Protein AF-A0A3N5W8B4-F1 (afdb_monomer)

Structure (mmCIF, N/CA/C/O backbone):
data_AF-A0A3N5W8B4-F1
#
_entry.id   AF-A0A3N5W8B4-F1
#
loop_
_atom_site.group_PDB
_atom_site.id
_atom_site.type_symbol
_atom_site.label_atom_id
_atom_site.label_alt_id
_atom_site.label_comp_id
_atom_site.label_asym_id
_atom_site.label_entity_id
_atom_site.label_seq_id
_atom_site.pdbx_PDB_ins_code
_atom_site.Cartn_x
_atom_site.Cartn_y
_atom_site.Cartn_z
_atom_site.occupancy
_atom_site.B_iso_or_equiv
_atom_site.auth_seq_id
_atom_site.auth_comp_id
_atom_site.auth_asym_id
_atom_site.auth_atom_id
_atom_site.pdbx_PDB_model_num
ATOM 1 N N . MET A 1 1 ? -26.262 11.895 19.889 1.00 55.38 1 MET A N 1
ATOM 2 C CA . MET A 1 1 ? -26.377 10.759 18.941 1.00 55.38 1 MET A CA 1
ATOM 3 C C . MET A 1 1 ? -25.887 11.036 17.505 1.00 55.38 1 MET A C 1
ATOM 5 O O . MET A 1 1 ? -25.171 10.195 16.980 1.00 55.38 1 MET A O 1
ATOM 9 N N . ARG A 1 2 ? -26.213 12.165 16.837 1.00 68.31 2 ARG A N 1
ATOM 10 C CA . ARG A 1 2 ? -25.812 12.405 15.420 1.00 68.31 2 ARG A CA 1
ATOM 11 C C . ARG A 1 2 ? -24.325 12.762 15.206 1.00 68.31 2 ARG A C 1
ATOM 13 O O . ARG A 1 2 ? -23.737 12.284 14.248 1.00 68.31 2 ARG A O 1
ATOM 20 N N . ARG A 1 3 ? -23.709 13.556 16.097 1.00 70.56 3 ARG A N 1
ATOM 21 C CA . ARG A 1 3 ? -22.311 14.033 15.954 1.00 70.56 3 ARG A CA 1
ATOM 22 C C . ARG A 1 3 ? -21.251 12.937 16.123 1.00 70.56 3 ARG A C 1
ATOM 24 O O . ARG A 1 3 ? -20.249 12.956 15.427 1.00 70.56 3 ARG A O 1
ATOM 31 N N . GLU A 1 4 ? -21.491 11.956 16.988 1.00 74.19 4 GLU A N 1
ATOM 32 C CA . GLU A 1 4 ? -20.531 10.873 17.276 1.00 74.19 4 GLU A CA 1
ATOM 33 C C . GLU A 1 4 ? -20.276 9.966 16.068 1.00 74.19 4 GLU A C 1
ATOM 35 O O . GLU A 1 4 ? -19.174 9.465 15.883 1.00 74.19 4 GLU A O 1
ATOM 40 N N . ARG A 1 5 ? -21.276 9.810 15.192 1.00 77.81 5 ARG A N 1
ATOM 41 C CA . ARG A 1 5 ? -21.141 9.041 13.948 1.00 77.81 5 ARG A CA 1
ATOM 42 C C . ARG A 1 5 ? -20.336 9.776 12.870 1.00 77.81 5 ARG A C 1
ATOM 44 O O . ARG A 1 5 ? -19.900 9.142 11.919 1.00 77.81 5 ARG A O 1
ATOM 51 N N . LEU A 1 6 ? -20.144 11.090 13.011 1.00 86.44 6 LEU A N 1
ATOM 52 C CA . LEU A 1 6 ? -19.413 11.913 12.042 1.00 86.44 6 LEU A CA 1
ATOM 53 C C . LEU A 1 6 ? -17.906 11.948 12.317 1.00 86.44 6 LEU A C 1
ATOM 55 O O . LEU A 1 6 ? -17.147 12.257 11.408 1.00 86.44 6 LEU A O 1
ATOM 59 N N . LEU A 1 7 ? -17.459 11.615 13.533 1.00 87.12 7 LEU A N 1
ATOM 60 C CA . LEU A 1 7 ? -16.040 11.684 13.906 1.00 87.12 7 LEU A CA 1
ATOM 61 C C . LEU A 1 7 ? -15.161 10.693 13.117 1.00 87.12 7 LEU A C 1
ATOM 63 O O . LEU A 1 7 ? -14.147 11.130 12.578 1.00 87.12 7 LEU A O 1
ATOM 67 N N . PRO A 1 8 ? -15.554 9.417 12.922 1.00 87.19 8 PRO A N 1
ATOM 68 C CA . PRO A 1 8 ? -14.804 8.513 12.046 1.00 87.19 8 PRO A CA 1
ATOM 69 C C . PRO A 1 8 ? -14.782 8.986 10.588 1.00 87.19 8 PRO A C 1
ATOM 71 O O . PRO A 1 8 ? -13.779 8.836 9.902 1.00 87.19 8 PRO A O 1
ATOM 74 N N . LEU A 1 9 ? -15.874 9.593 10.109 1.00 88.50 9 LEU A N 1
ATOM 75 C CA . LEU A 1 9 ? -15.948 10.134 8.747 1.00 88.50 9 LEU A CA 1
ATOM 76 C C . LEU A 1 9 ? -15.033 11.348 8.571 1.00 88.50 9 LEU A C 1
ATOM 78 O O . LEU A 1 9 ? -14.389 11.481 7.535 1.00 88.50 9 LEU A O 1
ATOM 82 N N . LEU A 1 10 ? -14.946 12.207 9.590 1.00 89.44 10 LEU A N 1
ATOM 83 C CA . LEU A 1 10 ? -14.007 13.321 9.618 1.00 89.44 10 LEU A CA 1
ATOM 84 C C . LEU A 1 10 ? -12.565 12.814 9.566 1.00 89.44 10 LEU A C 1
ATOM 86 O O . LEU A 1 10 ? -11.782 13.331 8.778 1.00 89.44 10 LEU A O 1
ATOM 90 N N . PHE A 1 11 ? -12.231 11.775 10.335 1.00 90.94 11 PHE A N 1
ATOM 91 C CA . PHE A 1 11 ? -10.905 11.161 10.286 1.00 90.94 11 PHE A CA 1
ATOM 92 C C . PHE A 1 11 ? -10.573 10.632 8.884 1.00 90.94 11 PHE A C 1
ATOM 94 O O . PHE A 1 11 ? -9.525 10.953 8.331 1.00 90.94 11 PHE A O 1
ATOM 101 N N . VAL A 1 12 ? -11.498 9.897 8.258 1.00 92.38 12 VAL A N 1
ATOM 102 C CA . VAL A 1 12 ? -11.326 9.420 6.875 1.00 92.38 12 VAL A CA 1
ATOM 103 C C . VAL A 1 12 ? -11.143 10.589 5.901 1.00 92.38 12 VAL A C 1
ATOM 105 O O . VAL A 1 12 ? -10.292 10.514 5.017 1.00 92.38 12 VAL A O 1
ATOM 108 N N . ALA A 1 13 ? -11.887 11.686 6.066 1.00 91.38 13 ALA A N 1
ATOM 109 C CA . ALA A 1 13 ? -11.739 12.878 5.232 1.00 91.38 13 ALA A CA 1
ATOM 110 C C . ALA A 1 13 ? -10.371 13.558 5.421 1.00 91.38 13 ALA A C 1
ATOM 112 O O . ALA A 1 13 ? -9.753 13.976 4.443 1.00 91.38 13 ALA A O 1
ATOM 113 N N . VAL A 1 14 ? -9.869 13.627 6.657 1.00 91.38 14 VAL A N 1
ATOM 114 C CA . VAL A 1 14 ? -8.523 14.136 6.956 1.00 91.38 14 VAL A CA 1
ATOM 115 C C . VAL A 1 14 ? -7.458 13.223 6.350 1.00 91.38 14 VAL A C 1
ATOM 117 O O . VAL A 1 14 ? -6.562 13.717 5.670 1.00 91.38 14 VAL A O 1
ATOM 120 N N . ALA A 1 15 ? -7.579 11.903 6.502 1.00 91.12 15 ALA A N 1
ATOM 121 C CA . ALA A 1 15 ? -6.675 10.946 5.869 1.00 91.12 15 ALA A CA 1
ATOM 122 C C . ALA A 1 15 ? -6.683 11.101 4.338 1.00 91.12 15 ALA A C 1
ATOM 124 O O . ALA A 1 15 ? -5.626 11.138 3.710 1.00 91.12 15 ALA A O 1
ATOM 125 N N . LEU A 1 16 ? -7.858 11.283 3.729 1.00 91.44 16 LEU A N 1
ATOM 126 C CA . LEU A 1 16 ? -7.981 11.518 2.29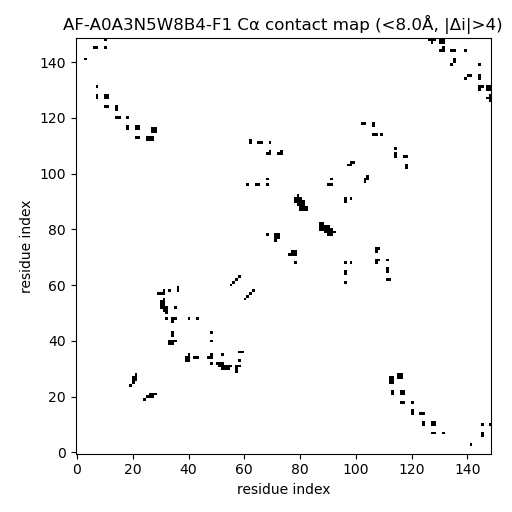1 1.00 91.44 16 LEU A CA 1
ATOM 127 C C . LEU A 1 16 ? -7.285 12.820 1.877 1.00 91.44 16 LEU A C 1
ATOM 129 O O . LEU A 1 16 ? -6.617 12.858 0.847 1.00 91.44 16 LEU A O 1
ATOM 133 N N . LEU A 1 17 ? -7.401 13.875 2.689 1.00 90.69 17 LEU A N 1
ATOM 134 C CA . LEU A 1 17 ? -6.704 15.136 2.460 1.00 90.69 17 LEU A CA 1
ATOM 135 C C . LEU A 1 17 ? -5.184 14.957 2.548 1.00 90.69 17 LEU A C 1
ATOM 137 O O . LEU A 1 17 ? -4.473 15.500 1.702 1.00 90.69 17 LEU A O 1
ATOM 141 N N . VAL A 1 18 ? -4.677 14.195 3.519 1.00 89.81 18 VAL A N 1
ATOM 142 C CA . VAL A 1 18 ? -3.242 13.889 3.651 1.00 89.81 18 VAL A CA 1
ATOM 143 C C . VAL A 1 18 ? -2.737 13.158 2.404 1.00 89.81 18 VAL A C 1
ATOM 145 O O . VAL A 1 18 ? -1.780 13.607 1.781 1.00 89.81 18 VAL A O 1
ATOM 148 N N . PHE A 1 19 ? -3.445 12.116 1.961 1.00 89.50 19 PHE A N 1
ATOM 149 C CA . PHE A 1 19 ? -3.056 11.303 0.802 1.00 89.50 19 PHE A CA 1
ATOM 150 C C . PHE A 1 19 ? -3.536 11.848 -0.555 1.00 89.50 19 PHE A C 1
ATOM 152 O O . PHE A 1 19 ? -3.350 11.193 -1.585 1.00 89.50 19 PHE A O 1
ATOM 159 N N . ARG A 1 20 ? -4.114 13.059 -0.603 1.00 88.19 20 ARG A N 1
ATOM 160 C CA . ARG A 1 20 ? -4.665 13.658 -1.836 1.00 88.19 20 ARG A CA 1
ATOM 161 C C . ARG A 1 20 ? -3.636 13.751 -2.961 1.00 88.19 20 ARG A C 1
ATOM 163 O O . ARG A 1 20 ? -3.989 13.581 -4.123 1.00 88.19 20 ARG A O 1
ATOM 170 N N . GLY A 1 21 ? -2.371 14.007 -2.611 1.00 84.88 21 GLY A N 1
ATOM 171 C CA . GLY A 1 21 ? -1.244 14.078 -3.543 1.00 84.88 21 GLY A CA 1
ATOM 172 C C . GLY A 1 21 ? -1.110 12.794 -4.351 1.00 84.88 21 GLY A C 1
ATOM 173 O O . GLY A 1 21 ? -1.048 12.824 -5.580 1.00 84.88 21 GLY A O 1
ATOM 174 N N . SER A 1 22 ? -1.139 11.663 -3.656 1.00 83.81 22 SER A N 1
ATOM 175 C CA . SER A 1 22 ? -0.996 10.358 -4.284 1.00 83.81 22 SER A CA 1
ATOM 176 C C . SER A 1 22 ? -2.262 9.871 -4.971 1.00 83.81 22 SER A C 1
ATOM 178 O O . SER A 1 22 ? -2.223 9.376 -6.099 1.00 83.81 22 SER A O 1
ATOM 180 N N . ILE A 1 23 ? -3.410 10.092 -4.335 1.00 83.06 23 ILE A N 1
ATOM 181 C CA . ILE A 1 23 ? -4.697 9.615 -4.837 1.00 83.06 23 ILE A CA 1
ATOM 182 C C . ILE A 1 23 ? -5.126 10.369 -6.104 1.00 83.06 23 ILE A C 1
ATOM 184 O O . ILE A 1 23 ? -5.548 9.734 -7.079 1.00 83.06 23 ILE A O 1
ATOM 188 N N . LEU A 1 24 ? -5.012 11.703 -6.102 1.00 82.94 24 LEU A N 1
ATOM 189 C CA . LEU A 1 24 ? -5.541 12.570 -7.162 1.00 82.94 24 LEU A CA 1
ATOM 190 C C . LEU A 1 24 ? -4.486 12.982 -8.190 1.00 82.94 24 LEU A C 1
ATOM 192 O O . LEU A 1 24 ? -4.814 13.098 -9.366 1.00 82.94 24 LEU A O 1
ATOM 196 N N . PHE A 1 25 ? -3.236 13.190 -7.769 1.00 80.94 25 PHE A N 1
ATOM 197 C CA . PHE A 1 25 ? -2.198 13.787 -8.620 1.00 80.94 25 PHE A CA 1
ATOM 198 C C . PHE A 1 25 ? -1.076 12.815 -8.995 1.00 80.94 25 PHE A C 1
ATOM 200 O O . PHE A 1 25 ? -0.075 13.237 -9.566 1.00 80.94 25 PHE A O 1
ATOM 207 N N . GLY A 1 26 ? -1.216 11.526 -8.665 1.00 73.69 26 GLY A N 1
ATOM 208 C CA . GLY A 1 26 ? -0.238 10.500 -9.034 1.00 73.69 26 GLY A CA 1
ATOM 209 C C . GLY A 1 26 ? 1.122 10.647 -8.351 1.00 73.69 26 GLY A C 1
ATOM 210 O O . GLY A 1 26 ? 2.097 10.060 -8.809 1.00 73.69 26 GLY A O 1
ATOM 211 N N . ARG A 1 27 ? 1.213 11.426 -7.264 1.00 79.38 27 ARG A N 1
ATOM 212 C CA . ARG A 1 27 ? 2.443 11.498 -6.464 1.00 79.38 27 ARG A CA 1
ATOM 213 C C . ARG A 1 27 ? 2.663 10.174 -5.734 1.00 79.38 27 ARG A C 1
ATOM 215 O O . ARG A 1 27 ? 1.711 9.475 -5.396 1.00 79.38 27 ARG A O 1
ATOM 222 N N . VAL A 1 28 ? 3.909 9.818 -5.463 1.00 75.31 28 VAL A N 1
ATOM 223 C CA . VAL A 1 28 ? 4.213 8.587 -4.726 1.00 75.31 28 VAL A CA 1
ATOM 224 C C . VAL A 1 28 ? 4.711 8.975 -3.347 1.00 75.31 28 VAL A C 1
ATOM 226 O O . VAL A 1 28 ? 5.769 9.584 -3.222 1.00 75.31 28 VAL A O 1
ATOM 229 N N . GLU A 1 29 ? 3.936 8.637 -2.317 1.00 75.25 29 GLU A N 1
ATOM 230 C CA . GLU A 1 29 ? 4.364 8.804 -0.927 1.00 75.25 29 GLU A CA 1
ATOM 231 C C . GLU A 1 29 ? 5.318 7.659 -0.586 1.00 75.25 29 GLU A C 1
ATOM 233 O O . GLU A 1 29 ? 4.897 6.552 -0.245 1.00 75.25 29 GLU A O 1
ATOM 238 N N . VAL A 1 30 ? 6.615 7.906 -0.730 1.00 71.94 30 VAL A N 1
ATOM 239 C CA . VAL A 1 30 ? 7.658 6.945 -0.380 1.00 71.94 30 VAL A CA 1
ATOM 240 C C . VAL A 1 30 ? 8.713 7.608 0.502 1.00 71.94 30 VAL A C 1
ATOM 242 O O . VAL A 1 30 ? 9.125 8.732 0.222 1.00 71.94 30 VAL A O 1
ATOM 245 N N . PRO A 1 31 ? 9.225 6.911 1.534 1.00 70.00 31 PRO A N 1
ATOM 246 C CA . PRO A 1 31 ? 10.287 7.420 2.409 1.00 70.00 31 PRO A CA 1
ATOM 247 C C . PRO A 1 31 ? 11.672 7.411 1.727 1.00 70.00 31 PRO A C 1
ATOM 249 O O . PRO A 1 31 ? 12.716 7.382 2.383 1.00 70.00 31 PRO A O 1
ATOM 252 N N . CYS A 1 32 ? 11.701 7.377 0.396 1.00 78.25 32 CYS A N 1
ATOM 253 C CA . CYS A 1 32 ? 12.896 7.261 -0.418 1.00 78.25 32 CYS A CA 1
ATOM 254 C C . CYS A 1 32 ? 12.827 8.219 -1.604 1.00 78.25 32 CYS A C 1
ATOM 256 O O . CYS A 1 32 ? 11.756 8.476 -2.147 1.00 78.25 32 CYS A O 1
ATOM 258 N N . ASN A 1 33 ? 13.991 8.660 -2.067 1.00 86.12 33 ASN A N 1
ATOM 259 C CA . ASN A 1 33 ? 14.114 9.348 -3.341 1.00 86.12 33 ASN A CA 1
ATOM 260 C C . ASN A 1 33 ? 14.377 8.312 -4.459 1.00 86.12 33 ASN A C 1
ATOM 262 O O . ASN A 1 33 ? 15.503 7.800 -4.532 1.00 86.12 33 ASN A O 1
ATOM 266 N N . PRO A 1 34 ? 13.387 7.964 -5.312 1.00 85.56 34 PRO A N 1
ATOM 267 C CA . PRO A 1 34 ? 13.570 6.963 -6.366 1.00 85.56 34 PRO A CA 1
ATOM 268 C C . PRO A 1 34 ? 14.574 7.416 -7.433 1.00 85.56 34 PRO A C 1
ATOM 270 O O . PRO A 1 34 ? 15.238 6.574 -8.028 1.00 85.56 34 PRO A O 1
ATOM 273 N N . ASN A 1 35 ? 14.774 8.728 -7.609 1.00 89.62 35 ASN A N 1
ATOM 274 C CA . ASN A 1 35 ? 15.690 9.302 -8.599 1.00 89.62 35 ASN A CA 1
ATOM 275 C C . ASN A 1 35 ? 17.164 8.951 -8.346 1.00 89.62 35 ASN A C 1
ATOM 277 O O . ASN A 1 35 ? 18.006 9.116 -9.225 1.00 89.62 35 ASN A O 1
ATOM 281 N N . ARG A 1 36 ? 17.503 8.421 -7.164 1.00 88.62 36 ARG A N 1
ATOM 282 C CA . ARG A 1 36 ? 18.853 7.904 -6.880 1.00 88.62 36 ARG A CA 1
ATOM 283 C C . ARG A 1 36 ? 19.108 6.521 -7.491 1.00 88.62 36 ARG A C 1
ATOM 285 O O . ARG A 1 36 ? 20.265 6.093 -7.549 1.00 88.62 36 ARG A O 1
ATOM 292 N N . TRP A 1 37 ? 18.063 5.848 -7.971 1.00 87.69 37 TRP A N 1
ATOM 293 C CA . TRP A 1 37 ? 18.075 4.456 -8.414 1.00 87.69 37 TRP A CA 1
ATOM 294 C C . TRP A 1 37 ? 17.545 4.306 -9.839 1.00 87.69 37 TRP A C 1
ATOM 296 O O . TRP A 1 37 ? 16.758 5.115 -10.327 1.00 87.69 37 TRP A O 1
ATOM 306 N N . LEU A 1 38 ? 17.983 3.254 -10.529 1.00 88.50 38 LEU A N 1
ATOM 307 C CA . LEU A 1 38 ? 17.432 2.911 -11.838 1.00 88.50 38 LEU A CA 1
ATOM 308 C C . LEU A 1 38 ? 15.987 2.381 -11.702 1.00 88.50 38 LEU A C 1
ATOM 310 O O . LEU A 1 38 ? 15.678 1.755 -10.688 1.00 88.50 38 LEU A O 1
ATOM 314 N N . PRO A 1 39 ? 15.123 2.592 -12.717 1.00 88.31 39 PRO A N 1
ATOM 315 C CA . PRO A 1 39 ? 15.396 3.332 -13.956 1.00 88.31 39 PRO A CA 1
ATOM 316 C C . PRO A 1 39 ? 15.277 4.861 -13.820 1.00 88.31 39 PRO A C 1
ATOM 318 O O . PRO A 1 39 ? 15.816 5.574 -14.660 1.00 88.31 39 PRO A O 1
ATOM 321 N N . TRP A 1 40 ? 14.635 5.381 -12.767 1.00 88.19 40 TRP A N 1
ATOM 322 C CA . TRP A 1 40 ? 14.321 6.816 -12.623 1.00 88.19 40 TRP A CA 1
ATOM 323 C C . TRP A 1 40 ? 15.541 7.735 -12.685 1.00 88.19 40 TRP A C 1
ATOM 325 O O . TRP A 1 40 ? 15.464 8.821 -13.253 1.00 88.19 40 TRP A O 1
ATOM 335 N N . ARG A 1 41 ? 16.692 7.276 -12.186 1.00 89.62 41 ARG A N 1
ATOM 336 C CA . ARG A 1 41 ? 17.965 8.003 -12.257 1.00 89.62 41 ARG A CA 1
ATOM 337 C C . ARG A 1 41 ? 18.366 8.419 -13.674 1.00 89.62 41 ARG A C 1
ATOM 339 O O . ARG A 1 41 ? 19.062 9.415 -13.819 1.00 89.62 41 ARG A O 1
ATOM 346 N N . LEU A 1 42 ? 17.940 7.687 -14.708 1.00 93.06 42 LEU A N 1
ATOM 347 C CA . LEU A 1 42 ? 18.237 8.029 -16.107 1.00 93.06 42 LEU A CA 1
ATOM 348 C C . LEU A 1 42 ? 17.547 9.318 -16.569 1.00 93.06 42 LEU A C 1
ATOM 350 O O . LEU A 1 42 ? 17.985 9.927 -17.540 1.00 93.06 42 LEU A O 1
ATOM 354 N N . HIS A 1 43 ? 16.478 9.721 -15.884 1.00 92.06 43 HIS A N 1
ATOM 355 C CA . HIS A 1 43 ? 15.659 10.879 -16.234 1.00 92.06 43 HIS A CA 1
ATOM 356 C C . HIS A 1 43 ? 15.767 12.013 -15.207 1.00 92.06 43 HIS A C 1
ATOM 358 O O . HIS A 1 43 ? 15.089 13.024 -15.358 1.00 92.06 43 HIS A O 1
ATOM 364 N N . ALA A 1 44 ? 16.594 11.844 -14.172 1.00 92.00 44 ALA A N 1
ATOM 365 C CA . ALA A 1 44 ? 16.694 12.774 -13.059 1.00 92.00 44 ALA A CA 1
ATOM 366 C C . ALA A 1 44 ? 17.833 13.783 -13.243 1.00 92.00 44 ALA A C 1
ATOM 368 O O . ALA A 1 44 ? 18.948 13.443 -13.648 1.00 92.00 44 ALA A O 1
ATOM 369 N N . THR A 1 45 ? 17.565 15.027 -12.871 1.00 94.38 45 THR A N 1
ATOM 370 C CA . THR A 1 45 ? 18.569 16.085 -12.767 1.00 94.38 45 THR A CA 1
ATOM 371 C C . THR A 1 45 ? 19.444 15.900 -11.518 1.00 94.38 45 THR A C 1
ATOM 373 O O . THR A 1 45 ? 19.024 15.271 -10.542 1.00 94.38 45 THR A O 1
ATOM 376 N N . PRO A 1 46 ? 20.663 16.474 -11.481 1.00 91.62 46 PRO A N 1
ATOM 377 C CA . PRO A 1 46 ? 21.506 16.438 -10.283 1.00 91.62 46 PRO A CA 1
ATOM 378 C C . PRO A 1 46 ? 20.813 16.985 -9.024 1.00 91.62 46 PRO A C 1
ATOM 380 O O . PRO A 1 46 ? 21.031 16.468 -7.928 1.00 91.62 46 PRO A O 1
ATOM 383 N N . GLU A 1 47 ? 19.949 17.991 -9.181 1.00 92.75 47 GLU A N 1
ATOM 384 C CA . GLU A 1 47 ? 19.171 18.577 -8.086 1.00 92.75 47 GLU A CA 1
ATOM 385 C C . GLU A 1 47 ? 18.126 17.595 -7.542 1.00 92.75 47 GLU A C 1
ATOM 387 O O . GLU A 1 47 ? 18.030 17.407 -6.332 1.00 92.75 47 GLU A O 1
ATOM 392 N N . GLU A 1 48 ? 17.422 16.873 -8.416 1.00 89.00 48 GLU A N 1
ATOM 393 C CA . GLU A 1 48 ? 16.450 15.844 -8.024 1.00 89.00 48 GLU A CA 1
ATOM 394 C C . GLU A 1 48 ? 17.093 14.621 -7.354 1.00 89.00 48 GLU A C 1
ATOM 396 O O . GLU A 1 48 ? 16.424 13.898 -6.615 1.00 89.00 48 GLU A O 1
ATOM 401 N N . ILE A 1 49 ? 18.383 14.373 -7.591 1.00 88.44 49 ILE A N 1
ATOM 402 C CA . ILE A 1 49 ? 19.152 13.272 -6.983 1.00 88.44 49 ILE A CA 1
ATOM 403 C C . ILE A 1 49 ? 19.689 13.654 -5.596 1.00 88.44 49 ILE A C 1
ATOM 405 O O . ILE A 1 49 ? 19.876 12.776 -4.748 1.00 88.44 49 ILE A O 1
ATOM 409 N N . SER A 1 50 ? 19.950 14.946 -5.375 1.00 86.44 50 SER A N 1
ATOM 410 C CA . SER A 1 50 ? 20.626 15.484 -4.189 1.00 86.44 50 SER A CA 1
ATOM 411 C C . SER A 1 50 ? 19.977 15.101 -2.844 1.00 86.44 50 SER A C 1
ATOM 413 O O . SER A 1 50 ? 20.716 14.740 -1.920 1.00 86.44 50 SER A O 1
ATOM 415 N N . PRO A 1 51 ? 18.632 15.092 -2.691 1.00 84.56 51 PRO A N 1
ATOM 416 C CA . PRO A 1 51 ? 18.002 14.742 -1.425 1.00 84.56 51 PRO A CA 1
ATOM 417 C C . PRO A 1 51 ? 18.372 13.325 -0.952 1.00 84.56 51 PRO A C 1
ATOM 419 O O . PRO A 1 51 ? 18.298 12.372 -1.741 1.00 84.56 51 PRO A O 1
ATOM 422 N N . PRO A 1 52 ? 18.726 13.145 0.337 1.00 75.62 52 PRO A N 1
ATOM 423 C CA . PRO A 1 52 ? 19.068 11.837 0.880 1.00 75.62 52 PRO A CA 1
ATOM 424 C C . PRO A 1 52 ? 17.873 10.877 0.812 1.00 75.62 52 PRO A C 1
ATOM 426 O O . PRO A 1 52 ? 16.717 11.271 0.944 1.00 75.62 52 PRO A O 1
ATOM 429 N N . ALA A 1 53 ? 18.162 9.588 0.628 1.00 73.19 53 ALA A N 1
ATOM 430 C CA . ALA A 1 53 ? 17.163 8.521 0.639 1.00 73.19 53 ALA A CA 1
ATOM 431 C C . ALA A 1 53 ? 17.408 7.637 1.862 1.00 73.19 53 ALA A C 1
ATOM 433 O O . ALA A 1 53 ? 18.521 7.147 2.037 1.00 73.19 53 ALA A O 1
ATOM 434 N N . VAL A 1 54 ? 16.381 7.441 2.690 1.0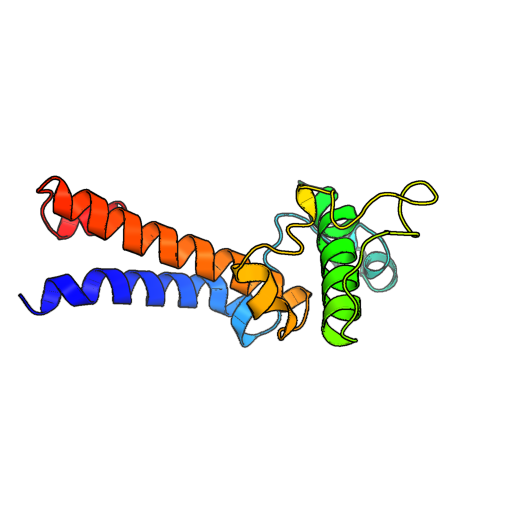0 71.62 54 VAL A N 1
ATOM 435 C CA . VAL A 1 54 ? 16.496 6.719 3.972 1.00 71.62 54 VAL A CA 1
ATOM 436 C C . VAL A 1 54 ? 16.163 5.224 3.818 1.00 71.62 54 VAL A C 1
ATOM 438 O O . VAL A 1 54 ? 16.395 4.434 4.724 1.00 71.62 54 VAL A O 1
ATOM 441 N N . ASN A 1 55 ? 15.648 4.806 2.655 1.00 78.00 55 ASN A N 1
ATOM 442 C CA . ASN A 1 55 ? 15.233 3.429 2.381 1.00 78.00 55 ASN A CA 1
ATOM 443 C C . ASN A 1 55 ? 15.477 3.059 0.904 1.00 78.00 55 ASN A C 1
ATOM 445 O O . ASN A 1 55 ? 15.134 3.831 0.008 1.00 78.00 55 ASN A O 1
ATOM 449 N N . THR A 1 56 ? 16.064 1.887 0.651 1.00 85.19 56 THR A N 1
ATOM 450 C CA . THR A 1 56 ? 16.349 1.359 -0.699 1.00 85.19 56 THR A CA 1
ATOM 451 C C . THR A 1 56 ? 15.343 0.324 -1.185 1.00 85.19 56 THR A C 1
ATOM 453 O O . THR A 1 56 ? 15.180 0.144 -2.388 1.00 85.19 56 THR A O 1
ATOM 456 N N . ASP A 1 57 ? 14.637 -0.338 -0.276 1.00 87.06 57 ASP A N 1
ATOM 457 C CA . ASP A 1 57 ? 13.757 -1.461 -0.601 1.00 87.06 57 ASP A CA 1
ATOM 458 C C . ASP A 1 57 ? 12.482 -1.000 -1.303 1.00 87.06 57 ASP A C 1
ATOM 460 O O . ASP A 1 57 ? 11.943 -1.706 -2.152 1.00 87.06 57 ASP A O 1
ATOM 464 N N . SER A 1 58 ? 11.993 0.198 -0.972 1.00 84.81 58 SER A N 1
ATOM 465 C CA . SER A 1 58 ? 10.792 0.766 -1.596 1.00 84.81 58 SER A CA 1
ATOM 466 C C . SER A 1 58 ? 10.908 0.834 -3.132 1.00 84.81 58 SER A C 1
ATOM 468 O O . SER A 1 58 ? 10.059 0.238 -3.802 1.00 84.81 58 SER A O 1
ATOM 470 N N . PRO A 1 59 ? 11.949 1.470 -3.712 1.00 85.50 59 PRO A N 1
ATOM 471 C CA . PRO A 1 59 ? 12.106 1.571 -5.160 1.00 85.50 59 PRO A CA 1
ATOM 472 C C . PRO A 1 59 ? 12.726 0.317 -5.788 1.00 85.50 59 PRO A C 1
ATOM 474 O O . PRO A 1 59 ? 12.437 0.036 -6.947 1.00 85.50 59 PRO A O 1
ATOM 477 N N . LEU A 1 60 ? 13.558 -0.439 -5.057 1.00 87.44 60 LEU A N 1
ATOM 478 C CA . LEU A 1 60 ? 14.301 -1.571 -5.631 1.00 87.44 60 LEU A CA 1
ATOM 479 C C . LEU A 1 60 ? 13.593 -2.923 -5.494 1.00 87.44 60 LEU A C 1
ATOM 481 O O . LEU A 1 60 ? 13.805 -3.796 -6.328 1.00 87.44 60 LEU A O 1
ATOM 485 N N . ALA A 1 61 ? 12.763 -3.115 -4.467 1.00 89.19 61 ALA A N 1
ATOM 486 C CA . ALA A 1 61 ? 12.131 -4.404 -4.182 1.00 89.19 61 ALA A CA 1
ATOM 487 C C . ALA A 1 61 ? 10.600 -4.328 -4.211 1.00 89.19 61 ALA A C 1
ATOM 489 O O . ALA A 1 61 ? 9.959 -5.075 -4.950 1.00 89.19 61 ALA A O 1
ATOM 490 N N . TYR A 1 62 ? 9.989 -3.428 -3.435 1.00 89.50 62 TYR A N 1
ATOM 491 C CA . TYR A 1 62 ? 8.532 -3.408 -3.265 1.00 89.50 62 TYR A CA 1
ATOM 492 C C . TYR A 1 62 ? 7.791 -2.879 -4.492 1.00 89.50 62 TYR A C 1
ATOM 494 O O . TYR A 1 62 ? 6.789 -3.474 -4.897 1.00 89.50 62 TYR A O 1
ATOM 502 N N . TYR A 1 63 ? 8.268 -1.786 -5.094 1.00 89.44 63 TYR A N 1
ATOM 503 C CA . TYR A 1 63 ? 7.621 -1.219 -6.275 1.00 89.44 63 TYR A CA 1
ATOM 504 C C . TYR A 1 63 ? 7.685 -2.161 -7.493 1.00 89.44 63 TYR A C 1
ATOM 506 O O . TYR A 1 63 ? 6.615 -2.493 -8.010 1.00 89.44 63 TYR A O 1
ATOM 514 N N . PRO A 1 64 ? 8.854 -2.695 -7.913 1.00 91.50 64 PRO A N 1
ATOM 515 C CA . PRO A 1 64 ? 8.922 -3.627 -9.044 1.00 91.50 64 PRO A CA 1
ATOM 516 C C . PRO A 1 64 ? 8.073 -4.883 -8.826 1.00 91.50 64 PRO A C 1
ATOM 518 O O . PRO A 1 64 ? 7.361 -5.325 -9.725 1.00 91.50 64 PRO A O 1
ATOM 521 N N . ARG A 1 65 ? 8.061 -5.412 -7.595 1.00 93.06 65 ARG A N 1
ATOM 522 C CA . ARG A 1 65 ? 7.212 -6.547 -7.217 1.00 93.06 65 ARG A CA 1
ATOM 523 C C . ARG A 1 65 ? 5.724 -6.242 -7.390 1.00 93.06 65 ARG A C 1
ATOM 525 O O . ARG A 1 65 ? 4.972 -7.096 -7.856 1.00 93.06 65 ARG A O 1
ATOM 532 N N . ARG A 1 66 ? 5.292 -5.033 -7.020 1.00 93.00 66 ARG A N 1
ATOM 533 C CA . ARG A 1 66 ? 3.904 -4.584 -7.186 1.00 93.00 66 ARG A CA 1
ATOM 534 C C . ARG A 1 66 ? 3.546 -4.390 -8.656 1.00 93.00 66 ARG A C 1
ATOM 536 O O . ARG A 1 66 ? 2.437 -4.764 -9.032 1.00 93.00 66 ARG A O 1
ATOM 543 N N . VAL A 1 67 ? 4.459 -3.855 -9.468 1.00 94.56 67 VAL A N 1
ATOM 544 C CA . VAL A 1 67 ? 4.288 -3.760 -10.928 1.00 94.56 67 VAL A CA 1
ATOM 545 C C . VAL A 1 67 ? 4.075 -5.155 -11.512 1.00 94.56 67 VAL A C 1
ATOM 547 O O . VAL A 1 67 ? 3.014 -5.407 -12.077 1.00 94.56 67 VAL A O 1
ATOM 550 N N . PHE A 1 68 ? 4.993 -6.089 -11.246 1.00 96.00 68 PHE A N 1
ATOM 551 C CA . PHE A 1 68 ? 4.886 -7.470 -11.717 1.00 96.00 68 PHE A CA 1
ATOM 552 C C . PHE A 1 68 ? 3.578 -8.138 -11.267 1.00 96.00 68 PHE A C 1
ATOM 554 O O . PHE A 1 68 ? 2.833 -8.649 -12.097 1.00 96.00 68 PHE A O 1
ATOM 561 N N . ALA A 1 69 ? 3.232 -8.079 -9.974 1.00 96.69 69 ALA A N 1
ATOM 562 C CA . ALA A 1 69 ? 1.970 -8.637 -9.481 1.00 96.69 69 ALA A CA 1
ATOM 563 C C . ALA A 1 69 ? 0.754 -8.033 -10.198 1.00 96.69 69 ALA A C 1
ATOM 565 O O . ALA A 1 69 ? -0.142 -8.761 -10.608 1.00 96.69 69 ALA A O 1
ATOM 566 N N . THR A 1 70 ? 0.733 -6.710 -10.375 1.00 96.94 70 THR A N 1
ATOM 567 C CA . THR A 1 70 ? -0.382 -6.009 -11.023 1.00 96.94 70 THR A CA 1
ATOM 568 C C . THR A 1 70 ? -0.529 -6.432 -12.480 1.00 96.94 70 THR A C 1
ATOM 570 O O . THR A 1 70 ? -1.639 -6.720 -12.918 1.00 96.94 70 THR A O 1
ATOM 573 N N . GLU A 1 71 ? 0.573 -6.506 -13.225 1.00 96.94 71 GLU A N 1
ATOM 574 C CA . GLU A 1 71 ? 0.574 -6.934 -14.625 1.00 96.94 71 GLU A CA 1
ATOM 575 C C . GLU A 1 71 ? 0.079 -8.374 -14.780 1.00 96.94 71 GLU A C 1
ATOM 577 O O . GLU A 1 71 ? -0.821 -8.626 -15.581 1.00 96.94 71 GLU A O 1
ATOM 582 N N . ARG A 1 72 ? 0.605 -9.310 -13.976 1.00 97.50 72 ARG A N 1
ATOM 583 C CA . ARG A 1 72 ? 0.205 -10.726 -14.030 1.00 97.50 72 ARG A CA 1
ATOM 584 C C . ARG A 1 72 ? -1.260 -10.916 -13.650 1.00 97.50 72 ARG A C 1
ATOM 586 O O . ARG A 1 72 ? -2.010 -11.525 -14.407 1.00 97.50 72 ARG A O 1
ATOM 593 N N . MET A 1 73 ? -1.695 -10.306 -12.549 1.00 97.38 73 MET A N 1
ATOM 594 C CA . MET A 1 73 ? -3.080 -10.421 -12.088 1.00 97.38 73 MET A CA 1
ATOM 595 C C . MET A 1 73 ? -4.071 -9.796 -13.079 1.00 97.38 73 MET A C 1
ATOM 597 O O . MET A 1 73 ? -5.144 -10.352 -13.299 1.00 97.38 73 MET A O 1
ATOM 601 N N . ARG A 1 74 ? -3.715 -8.679 -13.732 1.00 97.19 74 ARG A N 1
ATOM 602 C CA . ARG A 1 74 ? -4.534 -8.084 -14.807 1.00 97.19 74 ARG A CA 1
ATOM 603 C C . ARG A 1 74 ? -4.599 -8.942 -16.063 1.00 97.19 74 ARG A C 1
ATOM 605 O O . ARG A 1 74 ? -5.610 -8.897 -16.756 1.00 97.19 74 ARG A O 1
ATOM 612 N N . ALA A 1 75 ? -3.552 -9.712 -16.347 1.00 97.44 75 ALA A N 1
ATOM 613 C CA . ALA A 1 75 ? -3.549 -10.686 -17.433 1.00 97.44 75 ALA A CA 1
ATOM 614 C C . ALA A 1 75 ? -4.388 -11.942 -17.119 1.00 97.44 75 ALA A C 1
ATOM 616 O O . ALA A 1 75 ? -4.545 -12.790 -17.989 1.00 97.44 75 ALA A O 1
ATOM 617 N N . GLY A 1 76 ? -4.942 -12.062 -15.905 1.00 96.31 76 GLY A N 1
ATOM 618 C CA . GLY A 1 76 ? -5.663 -13.256 -15.457 1.00 96.31 76 GLY A CA 1
ATOM 619 C C . GLY A 1 76 ? -4.744 -14.374 -14.960 1.00 96.31 76 GLY A C 1
ATOM 620 O O . GLY A 1 76 ? -5.217 -15.478 -14.697 1.00 96.31 76 GLY A O 1
ATOM 621 N N . ASP A 1 77 ? -3.453 -14.086 -14.789 1.00 96.38 77 ASP A N 1
ATOM 622 C CA . ASP A 1 77 ? -2.454 -15.058 -14.372 1.00 96.38 77 ASP A CA 1
ATOM 623 C C . ASP A 1 77 ? -2.116 -14.894 -12.894 1.00 96.38 77 ASP A C 1
ATOM 625 O O . ASP A 1 77 ? -1.731 -13.814 -12.443 1.00 96.38 77 ASP A O 1
ATOM 629 N N . LEU A 1 78 ? -2.167 -15.994 -12.145 1.00 96.81 78 LEU A N 1
ATOM 630 C CA . LEU A 1 78 ? -1.671 -16.032 -10.774 1.00 96.81 78 LEU A CA 1
ATOM 631 C C . LEU A 1 78 ? -0.142 -16.241 -10.782 1.00 96.81 78 LEU A C 1
ATOM 633 O O . LEU A 1 78 ? 0.311 -17.334 -11.134 1.00 96.81 78 LEU A O 1
ATOM 637 N N . PRO A 1 79 ? 0.684 -15.247 -10.396 1.00 96.50 79 PRO A N 1
ATOM 638 C CA . PRO A 1 79 ? 2.136 -15.391 -10.435 1.00 96.50 79 PRO A CA 1
ATOM 639 C C . PRO A 1 79 ? 2.637 -16.333 -9.337 1.00 96.50 79 PRO A C 1
ATOM 641 O O . PRO A 1 79 ? 2.716 -15.973 -8.162 1.00 96.50 79 PRO A O 1
ATOM 644 N N . LEU A 1 80 ? 3.017 -17.549 -9.732 1.00 96.75 80 LEU A N 1
ATOM 645 C CA . LEU A 1 80 ? 3.618 -18.537 -8.830 1.00 96.75 80 LEU A CA 1
ATOM 646 C C . LEU A 1 80 ? 5.136 -18.359 -8.692 1.00 96.75 80 LEU A C 1
ATOM 648 O O . LEU A 1 80 ? 5.690 -18.631 -7.628 1.00 96.75 80 LEU A O 1
ATOM 652 N N . TRP A 1 81 ? 5.796 -17.866 -9.741 1.00 96.31 81 TRP A N 1
ATOM 653 C CA . TRP A 1 81 ? 7.249 -17.731 -9.838 1.00 96.31 81 TRP A CA 1
ATOM 654 C C . TRP A 1 81 ? 7.631 -16.328 -10.306 1.00 96.31 81 TRP A C 1
ATOM 656 O O . TRP A 1 81 ? 7.018 -15.792 -11.229 1.00 96.31 81 TRP A O 1
ATOM 666 N N . ASP A 1 82 ? 8.648 -15.749 -9.675 1.00 95.25 82 ASP A N 1
ATOM 667 C CA . ASP A 1 82 ? 9.287 -14.507 -10.102 1.00 95.25 82 ASP A CA 1
ATOM 668 C C . ASP A 1 82 ? 10.631 -14.847 -10.745 1.00 95.25 82 ASP A C 1
ATOM 670 O O . ASP A 1 82 ? 11.539 -15.264 -10.027 1.00 95.25 82 ASP A O 1
ATOM 674 N N . PRO A 1 83 ? 10.768 -14.691 -12.073 1.00 95.38 83 PRO A N 1
ATOM 675 C CA . PRO A 1 83 ? 11.993 -15.029 -12.789 1.00 95.38 83 PRO A CA 1
ATOM 676 C C . PRO A 1 83 ? 13.080 -13.948 -12.679 1.00 95.38 83 PRO A C 1
ATOM 678 O O . PRO A 1 83 ? 14.207 -14.182 -13.110 1.00 95.38 83 PRO A O 1
ATOM 681 N N . TYR A 1 84 ? 12.761 -12.765 -12.147 1.00 92.81 84 TYR A N 1
ATOM 682 C CA . TYR A 1 84 ? 13.645 -11.598 -12.189 1.00 92.81 84 TYR A CA 1
ATOM 683 C C . TYR A 1 84 ? 14.583 -11.512 -10.984 1.00 92.81 84 TYR A C 1
ATOM 685 O O . TYR A 1 84 ? 15.624 -10.861 -11.059 1.00 92.81 84 TYR A O 1
ATOM 693 N N . THR A 1 85 ? 14.246 -12.177 -9.880 1.00 91.25 85 THR A N 1
ATOM 694 C CA . THR A 1 85 ? 15.018 -12.100 -8.636 1.00 91.25 85 THR A CA 1
ATO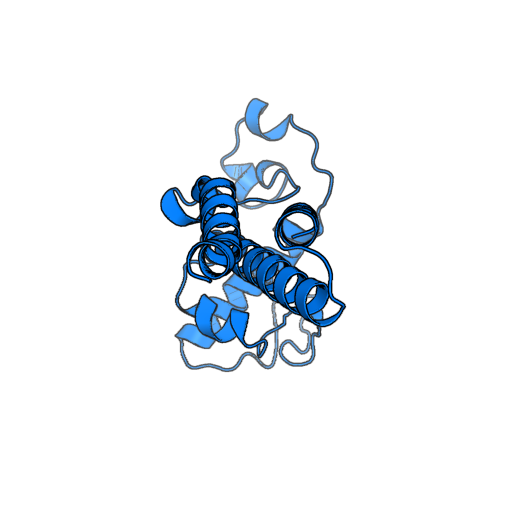M 695 C C . THR A 1 85 ? 15.842 -13.366 -8.412 1.00 91.25 85 THR A C 1
ATOM 697 O O . THR A 1 85 ? 15.285 -14.457 -8.387 1.00 91.25 85 THR A O 1
ATOM 700 N N . PHE A 1 86 ? 17.160 -13.230 -8.207 1.00 89.19 86 PHE A N 1
ATOM 701 C CA . PHE A 1 86 ? 18.094 -14.328 -7.880 1.00 89.19 86 PHE A CA 1
ATOM 702 C C . PHE A 1 86 ? 18.001 -15.565 -8.799 1.00 89.19 86 PHE A C 1
ATOM 704 O O . PHE A 1 86 ? 18.058 -16.694 -8.324 1.00 89.19 86 PHE A O 1
ATOM 711 N N . ALA A 1 87 ? 17.860 -15.359 -10.115 1.00 91.69 87 ALA A N 1
ATOM 712 C CA . ALA A 1 87 ? 17.619 -16.420 -11.109 1.00 91.69 87 ALA A CA 1
ATOM 713 C C . ALA A 1 87 ? 16.301 -17.203 -10.922 1.00 91.69 87 ALA A C 1
ATOM 715 O O . ALA A 1 87 ? 16.059 -18.199 -11.605 1.00 91.69 87 ALA A O 1
ATOM 716 N N . GLY A 1 88 ? 15.425 -16.725 -10.043 1.00 94.12 88 GLY A N 1
ATOM 717 C CA . GLY A 1 88 ? 14.089 -17.239 -9.832 1.00 94.12 88 GLY A CA 1
ATOM 718 C C . GLY A 1 88 ? 13.771 -17.478 -8.357 1.00 94.12 88 GLY A C 1
ATOM 719 O O . GLY A 1 88 ? 14.576 -18.044 -7.619 1.00 94.12 88 GLY A O 1
ATOM 720 N N . GLN A 1 89 ? 12.567 -17.098 -7.930 1.00 95.56 89 GLN A N 1
ATOM 721 C CA . GLN A 1 89 ? 12.056 -17.417 -6.595 1.00 95.56 89 GLN A CA 1
ATOM 722 C C . GLN A 1 89 ? 10.537 -17.664 -6.594 1.00 95.56 89 GLN A C 1
ATOM 724 O O . GLN A 1 89 ? 9.818 -17.107 -7.432 1.00 95.56 89 GLN A O 1
ATOM 729 N N . PRO A 1 90 ? 10.006 -18.430 -5.621 1.00 96.06 90 PRO A N 1
ATOM 730 C CA . PRO A 1 90 ? 8.566 -18.542 -5.413 1.00 96.06 90 PRO A CA 1
ATOM 731 C C . PRO A 1 90 ? 7.939 -17.174 -5.113 1.00 96.06 90 PRO A C 1
ATOM 733 O O . PRO A 1 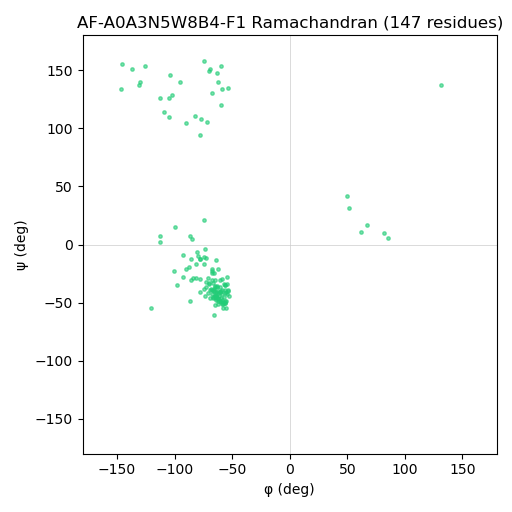90 ? 8.274 -16.533 -4.117 1.00 96.06 90 PRO A O 1
ATOM 736 N N . PHE A 1 91 ? 7.002 -16.730 -5.950 1.00 96.44 91 PHE A N 1
ATOM 737 C CA . PHE A 1 91 ? 6.352 -15.429 -5.785 1.00 96.44 91 PHE A CA 1
ATOM 738 C C . PHE A 1 91 ? 5.137 -15.503 -4.862 1.00 96.44 91 PHE A C 1
ATOM 740 O O . PHE A 1 91 ? 5.039 -14.732 -3.910 1.00 96.44 91 PHE A O 1
ATOM 747 N N . LEU A 1 92 ? 4.248 -16.477 -5.088 1.00 95.88 92 LEU A N 1
ATOM 748 C CA . LEU A 1 92 ? 3.063 -16.686 -4.250 1.00 95.88 92 LEU A CA 1
ATOM 749 C C . LEU A 1 92 ? 3.439 -16.996 -2.790 1.00 95.88 92 LEU A C 1
ATOM 751 O O . LEU A 1 92 ? 2.773 -16.529 -1.870 1.00 95.88 92 LEU A O 1
ATOM 755 N N . ALA A 1 93 ? 4.523 -17.746 -2.574 1.00 94.25 93 ALA A N 1
ATOM 756 C CA . ALA A 1 93 ? 5.014 -18.077 -1.235 1.00 94.25 93 ALA A CA 1
ATOM 757 C C . ALA A 1 93 ? 5.847 -16.951 -0.590 1.00 94.25 93 ALA A C 1
ATOM 759 O O . ALA A 1 93 ? 6.214 -17.046 0.581 1.00 94.25 93 ALA A O 1
ATOM 760 N N . ASN A 1 94 ? 6.145 -15.871 -1.319 1.00 92.06 94 ASN A N 1
ATOM 761 C CA . ASN A 1 94 ? 6.850 -14.728 -0.761 1.00 92.06 94 ASN A CA 1
ATOM 762 C C . ASN A 1 94 ? 5.884 -13.888 0.088 1.00 92.06 94 ASN A C 1
ATOM 764 O O . ASN A 1 94 ? 5.036 -13.171 -0.449 1.00 92.06 94 ASN A O 1
ATOM 768 N N . PHE A 1 95 ? 6.045 -13.926 1.414 1.00 89.81 95 PHE A N 1
ATOM 769 C CA . PHE A 1 95 ? 5.190 -13.191 2.356 1.00 89.81 95 PHE A CA 1
ATOM 770 C C . PHE A 1 95 ? 5.194 -11.671 2.125 1.00 89.81 95 PHE A C 1
ATOM 772 O O . PHE A 1 95 ? 4.187 -11.005 2.355 1.00 89.81 95 PHE A O 1
ATOM 779 N N . GLN A 1 96 ? 6.297 -11.117 1.618 1.00 90.50 96 GLN A N 1
ATOM 780 C CA . GLN A 1 96 ? 6.416 -9.692 1.316 1.00 90.50 96 GLN A CA 1
ATOM 781 C C . GLN A 1 96 ? 5.716 -9.299 0.007 1.00 90.50 96 GLN A C 1
ATOM 783 O O . GLN A 1 96 ? 5.581 -8.108 -0.270 1.00 90.50 96 GLN A O 1
ATOM 788 N N . SER A 1 97 ? 5.313 -10.260 -0.837 1.00 91.50 97 SER A N 1
ATOM 789 C CA . SER A 1 97 ? 4.535 -9.962 -2.048 1.00 91.50 97 SER A CA 1
ATOM 790 C C . SER A 1 97 ? 3.115 -9.520 -1.716 1.00 91.50 97 SER A C 1
ATOM 792 O O . SER A 1 97 ? 2.546 -8.693 -2.429 1.00 91.50 97 SER A O 1
ATOM 794 N N . GLY A 1 98 ? 2.540 -10.068 -0.639 1.00 93.19 98 GLY A N 1
ATOM 795 C CA . GLY A 1 98 ? 1.140 -9.863 -0.286 1.00 93.19 98 GLY A CA 1
ATOM 796 C C . GLY A 1 98 ? 0.186 -10.147 -1.451 1.00 93.19 98 GLY A C 1
ATOM 797 O O . GLY A 1 98 ? -0.835 -9.469 -1.548 1.00 93.19 98 GLY A O 1
ATOM 798 N N . LEU A 1 99 ? 0.525 -11.081 -2.351 1.00 95.75 99 LEU A N 1
ATOM 799 C CA . LEU A 1 99 ? -0.182 -11.295 -3.621 1.00 95.75 99 LEU A CA 1
ATOM 800 C C . LEU A 1 99 ? -1.697 -11.487 -3.442 1.00 95.75 99 LEU A C 1
ATOM 802 O O . LEU A 1 99 ? -2.504 -10.905 -4.157 1.00 95.75 99 LEU A O 1
ATOM 806 N N . LEU A 1 100 ? -2.090 -12.288 -2.454 1.00 95.75 100 LEU A N 1
ATOM 807 C CA . LEU A 1 100 ? -3.496 -12.580 -2.166 1.00 95.75 100 LEU A CA 1
ATOM 808 C C . LEU A 1 100 ? -4.054 -11.744 -1.007 1.00 95.75 100 LEU A C 1
ATOM 810 O O . LEU A 1 100 ? -5.106 -12.061 -0.457 1.00 95.75 100 LEU A O 1
ATOM 814 N N . TYR A 1 101 ? -3.356 -10.678 -0.606 1.00 96.00 101 TYR A N 1
ATOM 815 C CA . TYR A 1 101 ? -3.840 -9.802 0.453 1.00 96.00 101 TYR A CA 1
ATOM 816 C C . TYR A 1 101 ? -5.099 -9.051 -0.021 1.00 96.00 101 TYR A C 1
ATOM 818 O O . TYR A 1 101 ? -5.049 -8.432 -1.088 1.00 96.00 101 TYR A O 1
ATOM 826 N N . PRO A 1 102 ? -6.210 -9.031 0.747 1.00 96.31 102 PRO A N 1
ATOM 827 C CA . PRO A 1 102 ? -7.496 -8.517 0.265 1.00 96.31 102 PRO A CA 1
ATOM 828 C C . PRO A 1 102 ? -7.451 -7.098 -0.308 1.00 96.31 102 PRO A C 1
ATOM 830 O O . PRO A 1 102 ? -8.068 -6.824 -1.334 1.00 96.31 102 PRO A O 1
ATOM 833 N N . VAL A 1 103 ? -6.680 -6.197 0.309 1.00 96.50 103 VAL A N 1
ATOM 834 C CA . VAL A 1 103 ? -6.530 -4.826 -0.201 1.00 96.50 103 VAL A CA 1
ATOM 835 C C . VAL A 1 103 ? -5.777 -4.820 -1.533 1.00 96.50 103 VAL A C 1
ATOM 837 O O . VAL A 1 103 ? -6.157 -4.089 -2.440 1.00 96.50 103 VAL A O 1
ATOM 840 N N . ASN A 1 104 ? -4.748 -5.657 -1.699 1.00 95.81 104 ASN A N 1
ATOM 841 C CA . ASN A 1 104 ? -4.010 -5.740 -2.962 1.00 95.81 104 ASN A CA 1
ATOM 842 C C . ASN A 1 104 ? -4.882 -6.277 -4.103 1.00 95.81 104 ASN A C 1
ATOM 844 O O . ASN A 1 104 ? -4.796 -5.734 -5.199 1.00 95.81 104 ASN A O 1
ATOM 848 N N . LEU A 1 105 ? -5.763 -7.253 -3.838 1.00 96.44 105 LEU A N 1
ATOM 849 C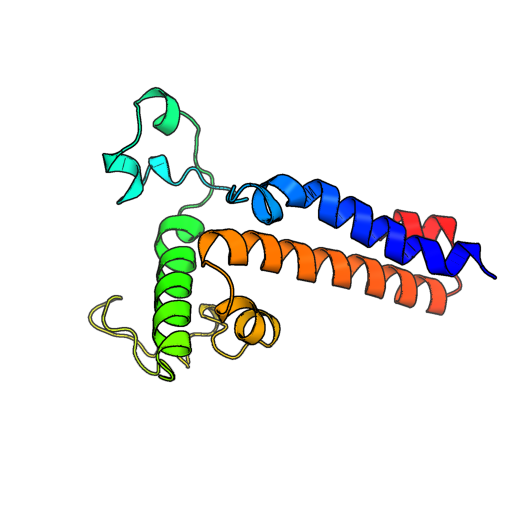 CA . LEU A 1 105 ? -6.696 -7.784 -4.843 1.00 96.44 105 LEU A CA 1
ATOM 850 C C . LEU A 1 105 ? -7.543 -6.675 -5.482 1.00 96.44 105 LEU A C 1
ATOM 852 O O . LEU A 1 105 ? -7.699 -6.637 -6.699 1.00 96.44 105 LEU A O 1
ATOM 856 N N . VAL A 1 106 ? -8.038 -5.738 -4.668 1.00 96.62 106 VAL A N 1
ATOM 857 C CA . VAL A 1 106 ? -8.785 -4.566 -5.154 1.00 96.62 106 VAL A CA 1
ATOM 858 C C . VAL A 1 106 ? -7.855 -3.587 -5.875 1.00 96.62 106 VAL A C 1
ATOM 860 O O . VAL A 1 106 ? -8.196 -3.042 -6.925 1.00 96.62 106 VAL A O 1
ATOM 863 N N . LEU A 1 107 ? -6.660 -3.363 -5.328 1.00 96.00 107 LEU A N 1
ATOM 864 C CA . LEU A 1 107 ? -5.717 -2.380 -5.855 1.00 96.00 107 LEU A CA 1
ATOM 865 C C . LEU A 1 107 ? -5.004 -2.806 -7.138 1.00 96.00 107 LEU A C 1
ATOM 867 O O . LEU A 1 107 ? -4.429 -1.942 -7.794 1.00 96.00 107 LEU A O 1
ATOM 871 N N . TYR A 1 108 ? -5.094 -4.067 -7.568 1.00 96.75 108 TYR A N 1
ATOM 872 C CA . TYR A 1 108 ? -4.625 -4.461 -8.899 1.00 96.75 108 TYR A CA 1
ATOM 873 C C . TYR A 1 108 ? -5.389 -3.755 -10.024 1.00 96.75 108 TYR A C 1
ATOM 875 O O . TYR A 1 108 ? -4.844 -3.577 -11.109 1.00 96.75 108 TYR A O 1
ATOM 883 N N . ALA A 1 109 ? -6.598 -3.240 -9.781 1.00 95.50 109 ALA A N 1
ATOM 884 C CA . ALA A 1 109 ? -7.305 -2.387 -10.741 1.00 95.50 109 ALA A CA 1
ATOM 885 C C . ALA A 1 109 ? -6.713 -0.963 -10.862 1.00 95.50 109 ALA A C 1
ATOM 887 O O . ALA A 1 109 ? -7.045 -0.230 -11.791 1.00 95.50 109 ALA A O 1
ATOM 888 N N . VAL A 1 110 ? -5.814 -0.565 -9.956 1.00 93.38 110 VAL A N 1
ATOM 889 C CA . VAL A 1 110 ? -5.214 0.776 -9.891 1.00 93.38 110 VAL A CA 1
ATOM 890 C C . VAL A 1 110 ? -3.781 0.742 -10.420 1.00 93.38 110 VAL A C 1
ATOM 892 O O . VAL A 1 110 ? -3.083 -0.259 -10.299 1.00 93.38 110 VAL A O 1
ATOM 895 N N . GLU A 1 111 ? -3.341 1.814 -11.077 1.00 92.06 111 GLU A N 1
ATOM 896 C CA . GLU A 1 111 ? -1.945 1.968 -11.510 1.00 92.06 111 GLU A CA 1
ATOM 897 C C . GLU A 1 111 ? -0.973 1.770 -10.313 1.00 92.06 111 GLU A C 1
ATOM 899 O O . GLU A 1 111 ? -1.267 2.276 -9.225 1.00 92.06 111 GLU A O 1
ATOM 904 N N . PRO A 1 112 ? 0.133 1.005 -10.461 1.00 90.50 112 PRO A N 1
ATOM 905 C CA . PRO A 1 112 ? 0.975 0.578 -9.338 1.00 90.50 112 PRO A CA 1
ATOM 906 C C . PRO A 1 112 ? 1.494 1.696 -8.426 1.00 90.50 112 PRO A C 1
ATOM 908 O O . PRO A 1 112 ? 1.498 1.518 -7.205 1.00 90.50 112 PRO A O 1
ATOM 911 N N . ALA A 1 113 ? 1.904 2.838 -8.980 1.00 85.94 113 ALA A N 1
ATOM 912 C CA . ALA A 1 113 ? 2.407 3.965 -8.203 1.00 85.94 113 ALA A CA 1
ATOM 913 C C . ALA A 1 113 ? 1.299 4.581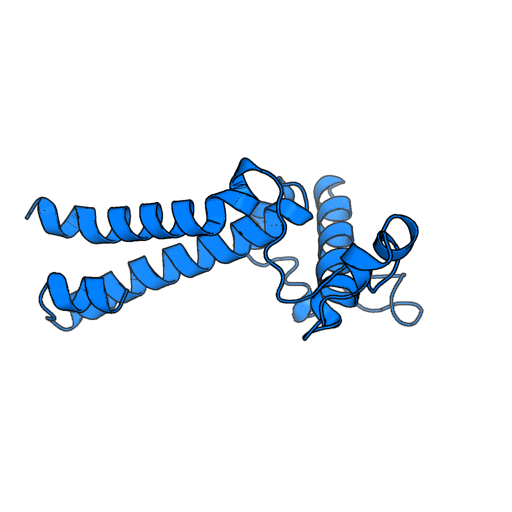 -7.333 1.00 85.94 113 ALA A C 1
ATOM 915 O O . ALA A 1 113 ? 1.472 4.758 -6.123 1.00 85.94 113 ALA A O 1
ATOM 916 N N . ARG A 1 114 ? 0.111 4.799 -7.908 1.00 88.94 114 ARG A N 1
ATOM 917 C CA . ARG A 1 114 ? -1.082 5.263 -7.174 1.00 88.94 114 ARG A CA 1
ATOM 918 C C . ARG A 1 114 ? -1.599 4.235 -6.173 1.00 88.94 114 ARG A C 1
ATOM 920 O O . ARG A 1 114 ? -2.116 4.608 -5.118 1.00 88.94 114 ARG A O 1
ATOM 927 N N . ALA A 1 115 ? -1.469 2.946 -6.480 1.00 91.31 115 ALA A N 1
ATOM 928 C CA . ALA A 1 115 ? -1.892 1.868 -5.596 1.00 91.31 115 ALA A CA 1
ATOM 929 C C . ALA A 1 115 ? -1.152 1.909 -4.248 1.00 91.31 115 ALA A C 1
ATOM 931 O O . ALA A 1 115 ? -1.745 1.557 -3.233 1.00 91.31 115 ALA A O 1
ATOM 932 N N . MET A 1 116 ? 0.099 2.384 -4.197 1.00 87.75 116 MET A N 1
ATOM 933 C CA . MET A 1 116 ? 0.826 2.550 -2.929 1.00 87.75 116 MET A CA 1
ATOM 934 C C . MET A 1 116 ? 0.159 3.587 -2.016 1.00 87.75 116 MET A C 1
ATOM 936 O O . MET A 1 116 ? -0.051 3.319 -0.833 1.00 87.75 116 MET A O 1
ATOM 940 N N . GLY A 1 117 ? -0.249 4.735 -2.567 1.00 89.94 117 GLY A N 1
ATOM 941 C CA . GLY A 1 117 ? -0.974 5.760 -1.813 1.00 89.94 117 GLY A CA 1
ATOM 942 C C . GLY A 1 117 ? -2.338 5.283 -1.333 1.00 89.94 117 GLY A C 1
ATOM 943 O O . GLY A 1 117 ? -2.683 5.463 -0.167 1.00 89.94 117 GLY A O 1
ATOM 944 N N . TRP A 1 118 ? -3.093 4.604 -2.202 1.00 91.81 118 TRP A N 1
ATOM 945 C CA . TRP A 1 118 ? -4.363 3.989 -1.813 1.00 91.81 118 TRP A CA 1
ATOM 946 C C . TRP A 1 118 ? -4.192 2.933 -0.723 1.00 91.81 118 TRP A C 1
ATOM 948 O O . TRP A 1 118 ? -4.994 2.885 0.206 1.00 91.81 118 TRP A O 1
ATOM 958 N N . PHE A 1 119 ? -3.143 2.115 -0.805 1.00 92.50 119 PHE A N 1
ATOM 959 C CA . PHE A 1 119 ? -2.840 1.114 0.210 1.00 92.50 119 PHE A CA 1
ATOM 960 C C . PHE A 1 119 ? -2.618 1.768 1.579 1.00 92.50 119 PHE A C 1
ATOM 962 O O . PHE A 1 119 ? -3.254 1.360 2.551 1.00 92.50 119 PHE A O 1
ATOM 969 N N . LEU A 1 120 ? -1.776 2.805 1.651 1.00 91.56 120 LEU A N 1
ATOM 970 C CA . LEU A 1 120 ? -1.520 3.549 2.889 1.00 91.56 120 LEU A CA 1
ATOM 971 C C . LEU A 1 120 ? -2.786 4.228 3.422 1.00 91.56 120 LEU A C 1
ATOM 973 O O . LEU A 1 120 ? -3.101 4.091 4.604 1.00 91.56 120 LEU A O 1
ATOM 977 N N . PHE A 1 121 ? -3.543 4.896 2.548 1.00 93.75 121 PHE A N 1
ATOM 978 C CA . PHE A 1 121 ? -4.800 5.545 2.910 1.00 93.75 121 PHE A CA 1
ATOM 979 C C . PHE A 1 121 ? -5.805 4.557 3.508 1.00 93.75 121 PHE A C 1
ATOM 981 O O . PHE A 1 121 ? -6.344 4.826 4.578 1.00 93.75 121 PHE A O 1
ATOM 988 N N . ILE A 1 122 ? -6.037 3.411 2.855 1.00 94.56 122 ILE A N 1
ATOM 989 C CA . ILE A 1 122 ? -6.999 2.403 3.320 1.00 94.56 122 ILE A CA 1
ATOM 990 C C . ILE A 1 122 ? -6.609 1.900 4.712 1.00 94.56 122 ILE A C 1
ATOM 992 O O . ILE A 1 122 ? -7.465 1.833 5.592 1.00 94.56 122 ILE A O 1
ATOM 996 N N . HIS A 1 123 ? -5.331 1.587 4.940 1.00 94.81 123 HIS A N 1
ATOM 997 C CA . HIS A 1 123 ? -4.882 1.099 6.245 1.00 94.81 123 HIS A CA 1
ATOM 998 C C . HIS A 1 123 ? -4.999 2.164 7.327 1.00 94.81 123 HIS A C 1
ATOM 1000 O O . HIS A 1 123 ? -5.510 1.861 8.402 1.00 94.81 123 HIS A O 1
ATOM 1006 N N . LEU A 1 124 ? -4.578 3.402 7.049 1.00 94.38 124 LEU A N 1
ATOM 1007 C CA . LEU A 1 124 ? -4.676 4.478 8.031 1.00 94.38 124 LEU A CA 1
ATOM 1008 C C . LEU A 1 124 ? -6.142 4.784 8.360 1.00 94.38 124 LEU A C 1
ATOM 1010 O O . LEU A 1 124 ? -6.500 4.851 9.532 1.00 94.38 124 LEU A O 1
ATOM 1014 N N . ALA A 1 125 ? -6.999 4.885 7.340 1.00 94.88 125 ALA A N 1
ATOM 1015 C CA . ALA A 1 125 ? -8.437 5.089 7.491 1.00 94.88 125 ALA A CA 1
ATOM 1016 C C . ALA A 1 125 ? -9.076 3.995 8.360 1.00 94.88 125 ALA A C 1
ATOM 1018 O O . ALA A 1 125 ? -9.779 4.301 9.322 1.00 94.88 125 ALA A O 1
ATOM 1019 N N . LEU A 1 126 ? -8.809 2.721 8.054 1.00 95.50 126 LEU A N 1
ATOM 1020 C CA . LEU A 1 126 ? -9.319 1.597 8.838 1.00 95.50 126 LEU A CA 1
ATOM 1021 C C . LEU A 1 126 ? -8.769 1.601 10.267 1.00 95.50 126 LEU A C 1
ATOM 1023 O O . LEU A 1 126 ? -9.535 1.354 11.197 1.00 95.50 126 LEU A O 1
ATOM 1027 N N . ALA A 1 127 ? -7.485 1.918 10.453 1.00 95.88 127 ALA A N 1
ATOM 1028 C CA . ALA A 1 127 ? -6.866 2.004 11.771 1.00 95.88 127 ALA A CA 1
ATOM 1029 C C . ALA A 1 127 ? -7.575 3.037 12.655 1.00 95.88 127 ALA A C 1
ATOM 1031 O O . ALA A 1 127 ? -8.022 2.674 13.740 1.00 95.88 127 ALA A O 1
ATOM 1032 N N . GLY A 1 128 ? -7.782 4.269 12.177 1.00 94.88 128 GLY A N 1
ATOM 1033 C CA . GLY A 1 128 ? -8.483 5.295 12.956 1.00 94.88 128 GLY A CA 1
ATOM 1034 C C . GLY A 1 128 ? -9.957 4.958 13.201 1.00 94.88 128 GLY A C 1
ATOM 1035 O O . GLY A 1 128 ? -10.457 5.103 14.319 1.00 94.88 128 GLY A O 1
ATOM 1036 N N . VAL A 1 129 ? -10.667 4.411 12.202 1.00 95.00 129 VAL A N 1
ATOM 1037 C CA . VAL A 1 129 ? -12.068 3.981 12.383 1.00 95.00 129 VAL A CA 1
ATOM 1038 C C . VAL A 1 129 ? -12.180 2.869 13.430 1.00 95.00 129 VAL A C 1
ATOM 1040 O O . VAL A 1 129 ? -13.050 2.930 14.305 1.00 95.00 129 VAL A O 1
ATOM 1043 N N . PHE A 1 130 ? -11.331 1.843 13.361 1.00 95.88 130 PHE A N 1
ATOM 1044 C CA . PHE A 1 130 ? -11.370 0.734 14.312 1.00 95.88 130 PHE A CA 1
ATOM 1045 C C . PHE A 1 130 ? -10.851 1.130 15.687 1.00 95.88 130 PHE A C 1
ATOM 1047 O O . PHE A 1 130 ? -11.456 0.719 16.677 1.00 95.88 130 PHE A O 1
ATOM 1054 N N . PHE A 1 131 ? -9.826 1.980 15.763 1.00 96.19 131 PHE A N 1
ATOM 1055 C CA . PHE A 1 131 ? -9.370 2.561 17.020 1.00 96.19 131 PHE A CA 1
ATOM 1056 C C . PHE A 1 131 ? -10.505 3.322 17.704 1.00 96.19 131 PHE A C 1
ATOM 1058 O O . PHE A 1 131 ? -10.829 3.020 18.852 1.00 96.19 131 PHE A O 1
ATOM 1065 N N . TYR A 1 132 ? -11.186 4.223 16.987 1.00 94.94 132 TYR A N 1
ATOM 1066 C CA . TYR A 1 132 ? -12.319 4.967 17.534 1.00 94.94 132 TYR A CA 1
ATOM 1067 C C . TYR A 1 132 ? -13.395 4.023 18.081 1.00 94.94 132 TYR A C 1
ATOM 1069 O O . TYR A 1 132 ? -13.855 4.178 19.212 1.00 94.94 132 TYR A O 1
ATOM 1077 N N . ARG A 1 133 ? -13.791 3.004 17.306 1.00 94.06 133 ARG A N 1
ATOM 1078 C CA . ARG A 1 133 ? -14.806 2.029 17.739 1.00 94.06 133 ARG A CA 1
ATOM 1079 C C . ARG A 1 133 ? -14.361 1.236 18.968 1.00 94.06 133 ARG A C 1
ATOM 1081 O O . ARG A 1 133 ? -15.168 1.038 19.874 1.00 94.06 133 ARG A O 1
ATOM 1088 N N . CYS A 1 134 ? -13.098 0.824 19.004 1.00 96.38 134 CYS A N 1
ATOM 1089 C CA . CYS A 1 134 ? -12.493 0.119 20.127 1.00 96.38 134 CYS A CA 1
ATOM 1090 C C . CYS A 1 134 ? -12.492 0.998 21.3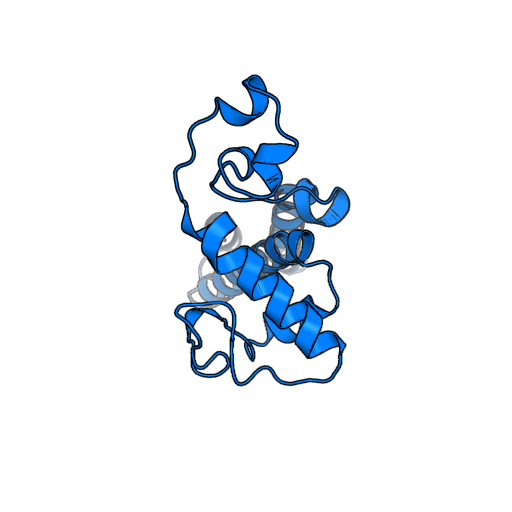91 1.00 96.38 134 CYS A C 1
ATOM 1092 O O . CYS A 1 134 ? -13.061 0.618 22.413 1.00 96.38 1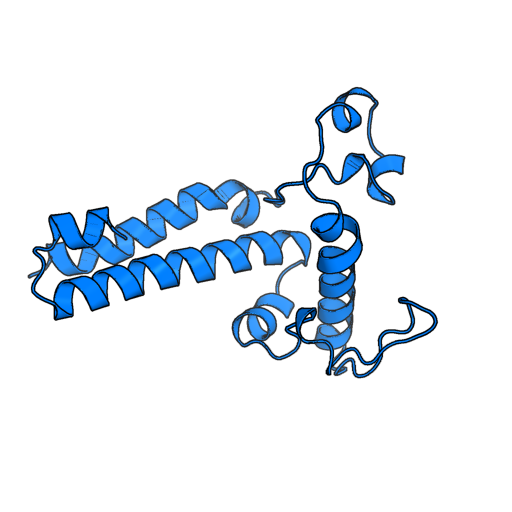34 CYS A O 1
ATOM 1094 N N . ALA A 1 135 ? -12.001 2.235 21.291 1.00 96.06 135 ALA A N 1
ATOM 1095 C CA . ALA A 1 135 ? -12.016 3.215 22.375 1.00 96.06 135 ALA A CA 1
ATOM 1096 C C . ALA A 1 135 ? -13.436 3.476 22.909 1.00 96.06 135 ALA A C 1
ATOM 1098 O O . ALA A 1 135 ? -13.651 3.516 24.122 1.00 96.06 135 ALA A O 1
ATOM 1099 N N . ARG A 1 136 ? -14.435 3.588 22.021 1.00 94.12 136 ARG A N 1
ATOM 1100 C CA . ARG A 1 136 ? -15.843 3.735 22.428 1.00 94.12 136 ARG A CA 1
ATOM 1101 C C . ARG A 1 136 ? -16.376 2.496 23.148 1.00 94.12 136 ARG A C 1
ATOM 1103 O O . ARG A 1 136 ? -17.145 2.663 24.090 1.00 94.12 136 ARG A O 1
ATOM 1110 N N . SER A 1 137 ? -15.954 1.287 22.766 1.00 95.50 137 SER A N 1
ATOM 1111 C CA . SER A 1 137 ? -16.333 0.057 23.482 1.00 95.50 137 SER A CA 1
ATOM 1112 C C . SER A 1 137 ? -15.731 -0.046 24.887 1.00 95.50 137 SER A C 1
ATOM 1114 O O . SER A 1 137 ? -16.341 -0.658 25.756 1.00 95.50 137 SER A O 1
ATOM 1116 N N . PHE A 1 138 ? -14.609 0.632 25.145 1.00 96.19 138 PHE A N 1
ATOM 1117 C CA . PHE A 1 138 ? -14.023 0.767 26.484 1.00 96.19 138 PHE A CA 1
ATOM 1118 C C . PHE A 1 138 ? -14.614 1.919 27.315 1.00 96.19 138 PHE A C 1
ATOM 1120 O O . PHE A 1 138 ? -14.147 2.188 28.418 1.00 96.19 138 PHE A O 1
ATOM 1127 N N . GLY A 1 139 ? -15.636 2.618 26.811 1.00 94.94 139 GLY A N 1
ATOM 1128 C CA . GLY A 1 139 ? -16.327 3.680 27.548 1.00 94.94 139 GLY A CA 1
ATOM 1129 C C . GLY A 1 139 ? -15.687 5.070 27.455 1.00 94.94 139 GLY A C 1
ATOM 1130 O O . GLY A 1 139 ? -16.191 6.000 28.084 1.00 94.94 139 GLY A O 1
ATOM 1131 N N . LEU A 1 140 ? -14.633 5.266 26.649 1.00 94.88 140 LEU A N 1
ATOM 1132 C CA . LEU A 1 140 ? -14.032 6.593 26.457 1.00 94.88 140 LEU A CA 1
ATOM 1133 C C . LEU A 1 140 ? -15.038 7.559 25.834 1.00 94.88 140 LEU A C 1
ATOM 1135 O O . LEU A 1 140 ? -15.748 7.199 24.894 1.00 94.88 140 LEU A O 1
ATOM 1139 N N . ALA A 1 141 ? -15.051 8.811 26.294 1.00 92.81 141 ALA A N 1
ATOM 1140 C CA . ALA A 1 141 ? -15.867 9.856 25.688 1.00 92.81 141 ALA A CA 1
ATOM 1141 C C . ALA A 1 141 ? -15.493 10.083 24.200 1.00 92.81 141 ALA A C 1
ATOM 1143 O O . ALA A 1 141 ? -14.346 9.852 23.805 1.00 92.81 141 ALA A O 1
ATOM 1144 N N . PRO A 1 142 ? -16.424 10.572 23.356 1.00 89.56 142 PRO A N 1
ATOM 1145 C CA . PRO A 1 142 ? -16.191 10.731 21.917 1.00 89.56 142 PRO A CA 1
ATOM 1146 C C . PRO A 1 142 ? -14.977 11.589 21.541 1.00 89.56 142 PRO A C 1
ATOM 1148 O O . PRO A 1 142 ? -14.332 11.292 20.543 1.00 89.56 142 PRO A O 1
ATOM 1151 N N . GLY A 1 143 ? -14.672 12.636 22.316 1.00 90.12 143 GLY A N 1
ATOM 1152 C CA . GLY A 1 143 ? -13.542 13.536 22.056 1.00 90.12 143 GLY A CA 1
ATOM 1153 C C . GLY A 1 143 ? -12.185 12.836 22.190 1.00 90.12 143 GLY A C 1
ATOM 1154 O O . GLY A 1 143 ? -11.477 12.735 21.194 1.00 90.12 143 GLY A O 1
ATOM 1155 N N . PRO A 1 144 ? -11.841 12.288 23.372 1.00 90.06 144 PRO A N 1
ATOM 1156 C CA . PRO A 1 144 ? -10.612 11.514 23.564 1.00 90.06 144 PRO A CA 1
ATOM 1157 C C . PRO A 1 144 ? -10.481 10.318 22.612 1.00 90.06 144 PRO A C 1
ATOM 1159 O O . PRO A 1 144 ? -9.402 10.071 22.086 1.00 90.06 144 PRO A O 1
ATOM 1162 N N . ALA A 1 145 ? -11.585 9.611 22.337 1.00 91.81 145 ALA A N 1
ATOM 1163 C CA . ALA A 1 145 ? -11.589 8.503 21.381 1.00 91.81 145 ALA A CA 1
ATOM 1164 C C . ALA A 1 145 ? -11.254 8.957 19.949 1.00 91.81 145 ALA A C 1
ATOM 1166 O O . ALA A 1 145 ? -10.593 8.225 19.222 1.00 91.81 145 ALA A O 1
ATOM 1167 N N . ALA A 1 146 ? -11.712 10.144 19.539 1.00 90.12 146 ALA A N 1
ATOM 1168 C CA . ALA A 1 146 ? -11.392 10.718 18.233 1.00 90.12 146 ALA A CA 1
ATOM 1169 C C . ALA A 1 146 ? -9.990 11.334 18.180 1.00 90.12 146 ALA A C 1
ATOM 1171 O O . ALA A 1 146 ? -9.389 11.336 17.121 1.00 90.12 146 ALA A O 1
ATOM 1172 N N . ALA A 1 147 ? -9.470 11.847 19.297 1.00 90.06 147 ALA A N 1
ATOM 1173 C CA . ALA A 1 147 ? -8.124 12.412 19.355 1.00 90.06 147 ALA A CA 1
ATOM 1174 C C . ALA A 1 147 ? -7.022 11.345 19.253 1.00 90.06 147 ALA A C 1
ATOM 1176 O O . ALA A 1 147 ? -5.929 11.649 18.791 1.00 90.06 147 ALA A O 1
ATOM 1177 N N . GLY A 1 148 ? -7.294 10.117 19.707 1.00 87.00 148 GLY A N 1
ATOM 1178 C CA . GLY A 1 148 ? -6.370 8.992 19.542 1.00 87.00 148 GLY A CA 1
ATOM 1179 C C . GLY A 1 148 ? -6.498 8.252 18.206 1.00 87.00 148 GLY A C 1
ATOM 1180 O O . GLY A 1 148 ? -5.639 7.424 17.917 1.00 87.00 148 GLY A O 1
ATOM 1181 N N . 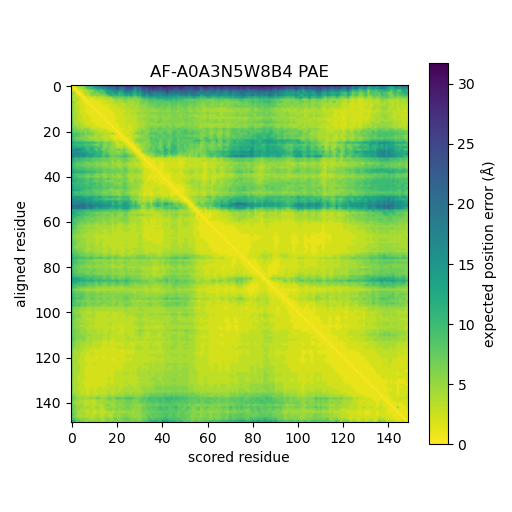ALA A 1 149 ? -7.566 8.513 17.441 1.00 84.69 149 ALA A N 1
ATOM 1182 C CA . ALA A 1 149 ? -7.782 7.956 16.107 1.00 84.69 149 ALA A CA 1
ATOM 1183 C C . ALA A 1 149 ? -6.961 8.735 15.079 1.00 84.69 149 ALA A C 1
ATOM 1185 O O . ALA A 1 149 ? -6.247 8.064 14.304 1.00 84.69 149 ALA A O 1
#

Secondary structure (DSSP, 8-state):
-TTTTTHHHHHHHHHHHHTHHHHHH-----SS-GGGSTTGGGG--HHHH-S--S-SHIIIIIHHHHHHHHHHHHTT----EESSSTT-EESTT-GGG-TT-HHHHHHTTS-HHHHHHHHHHHHHHHHHHHHHHHHHHTT--HHHHHH--

pLDDT: mean 89.92, std 7.15, range [55.38, 97.5]

Mean predicted aligned error: 5.27 Å

Foldseek 3Di:
DPVLVCLLVVQLVVLCVVLVCLQPVVDFPDQAQLCCDPPNVVVDDPVSNPDHGPDDCVNPPQLVLLVVLLVQVVVVHDQQKDCPPPNIDGSVPPPSSCSVPPLSNVLSVPDSRSSNSVVVSVVSSVVLSVQLVVCVVVVDDSVVSSVVD

Radius of gyration: 18.92 Å; Cα contacts (8 Å, |Δi|>4): 150; chains: 1; bounding box: 48×37×45 Å

Sequence (149 aa):
MRRERLLPLLFVAVALLVFRGSILFGRVEVPCNPNRWLPWRLHATPEEISPPAVNTDSPLAYYPRRVFATERMRAGDLPLWDPYTFAGQPFLANFQSGLLYPVNLVLYAVEPARAMGWFLFIHLALAGVFFYRCARSFGLAPGPAAAGA

Solvent-accessible surface area (backbone atoms only — not comparable to full-atom values): 8392 Å² total; per-residue (Å²): 125,75,66,69,71,45,51,53,54,50,49,38,52,51,43,48,60,70,40,36,52,13,66,74,69,63,36,68,86,59,81,39,48,53,34,72,36,81,73,49,34,82,79,45,52,73,73,68,38,64,60,82,56,84,48,64,51,58,63,70,47,54,46,56,51,44,43,52,52,29,55,33,51,71,72,72,39,82,60,56,62,36,71,85,50,88,86,42,43,61,33,64,80,32,78,88,60,44,71,84,34,72,68,47,61,61,36,45,82,40,61,59,62,34,30,53,28,48,51,51,42,52,51,52,36,50,48,23,42,50,44,27,53,52,36,47,74,73,68,46,56,70,64,67,22,53,73,74,63